Protein AF-A0A923ZH93-F1 (afdb_monomer_lite)

Foldseek 3Di:
DAEEEEEEEDDDPVCVVVVVVCVVVVYQYEYEYAPPPDPDPDDDDDDPSYHYDYNVVDDLVRLLVVLVVRLHPYYHHDDPPPPSRVVSVVSSVVD

pLDDT: mean 93.87, std 6.12, range [59.44, 98.31]

Radius of gyration: 12.73 Å; chains: 1; bounding box: 31×29×31 Å

Sequence (95 aa):
MKKILYLYREIMPYNIPVLQSLVSAGFEVVVVHDTIKRLTPYEPPEIPGIKYYPKEKFNQRQLNELAENLHPMVTFVTDRTNVKYNKTAILLRKK

Structure (mmCIF, N/CA/C/O backbone):
data_AF-A0A923ZH93-F1
#
_entry.id   AF-A0A923ZH93-F1
#
loop_
_atom_site.group_PDB
_atom_site.id
_atom_site.type_symbol
_atom_site.label_atom_id
_atom_site.label_alt_id
_atom_site.label_comp_id
_atom_site.label_asym_id
_atom_site.label_entity_id
_atom_site.label_seq_id
_atom_site.pdbx_PDB_ins_code
_atom_site.Cartn_x
_atom_site.Cartn_y
_atom_site.Cartn_z
_atom_site.occupancy
_atom_site.B_iso_or_equiv
_atom_site.auth_seq_id
_atom_site.auth_comp_id
_atom_site.auth_asym_id
_atom_site.auth_atom_id
_atom_site.pdbx_PDB_model_num
ATOM 1 N N . MET A 1 1 ? -15.824 5.296 6.065 1.00 71.31 1 MET A N 1
ATOM 2 C CA . MET A 1 1 ? -15.422 3.907 5.743 1.00 71.31 1 MET A CA 1
ATOM 3 C C . MET A 1 1 ? -14.033 3.670 6.328 1.00 71.31 1 MET A C 1
ATOM 5 O O . MET A 1 1 ? -13.234 4.602 6.291 1.00 71.31 1 MET A O 1
ATOM 9 N N . LYS A 1 2 ? -13.766 2.513 6.951 1.00 93.25 2 LYS A N 1
ATOM 10 C CA . LYS A 1 2 ? -12.476 2.246 7.618 1.00 93.25 2 LYS A CA 1
ATOM 11 C C . LYS A 1 2 ? -11.408 1.978 6.558 1.00 93.25 2 LYS A C 1
ATOM 13 O O . LYS A 1 2 ? -11.639 1.173 5.663 1.00 93.25 2 LYS A O 1
ATOM 18 N N . LYS A 1 3 ? -10.262 2.651 6.652 1.00 97.56 3 LYS A N 1
ATOM 19 C CA . LYS A 1 3 ? -9.188 2.572 5.654 1.00 97.56 3 LYS A CA 1
ATOM 20 C C . LYS A 1 3 ? -7.956 1.884 6.222 1.00 97.56 3 LYS A C 1
ATOM 22 O O . LYS A 1 3 ? -7.611 2.105 7.384 1.00 97.56 3 LYS A O 1
ATOM 27 N N . ILE A 1 4 ? -7.287 1.089 5.396 1.00 97.94 4 ILE A N 1
ATOM 28 C CA . ILE A 1 4 ? -5.992 0.479 5.704 1.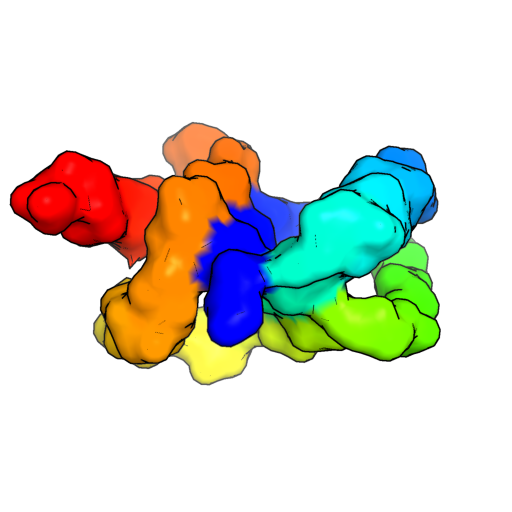00 97.94 4 ILE A CA 1
ATOM 29 C C . ILE A 1 4 ? -4.977 0.975 4.679 1.00 97.94 4 ILE A C 1
ATOM 31 O O . ILE A 1 4 ? -5.217 0.889 3.475 1.00 97.94 4 ILE A O 1
ATOM 35 N N . LEU A 1 5 ? -3.838 1.473 5.158 1.00 98.12 5 LEU A N 1
ATOM 36 C CA . LEU A 1 5 ? -2.698 1.811 4.310 1.00 98.12 5 LEU A CA 1
ATOM 37 C C . LEU A 1 5 ? -1.725 0.632 4.266 1.00 98.12 5 LEU A C 1
ATOM 39 O O . LEU A 1 5 ? -1.240 0.192 5.303 1.00 98.12 5 LEU A O 1
ATOM 43 N N . TYR A 1 6 ? -1.414 0.140 3.076 1.00 97.38 6 TYR A N 1
ATOM 44 C CA . TYR A 1 6 ? -0.469 -0.940 2.820 1.00 97.38 6 TYR A CA 1
ATOM 45 C C . TYR A 1 6 ? 0.772 -0.374 2.125 1.00 97.38 6 TYR A C 1
ATOM 47 O O . TYR A 1 6 ? 0.760 -0.106 0.927 1.00 97.38 6 TYR A O 1
ATOM 55 N N . LEU A 1 7 ? 1.859 -0.186 2.870 1.00 96.94 7 LEU A N 1
ATOM 56 C CA . LEU A 1 7 ? 3.169 0.195 2.342 1.00 96.94 7 LEU A CA 1
ATOM 57 C C . LEU A 1 7 ? 3.974 -1.083 2.068 1.00 96.94 7 LEU A C 1
ATOM 59 O O . LEU A 1 7 ? 4.726 -1.572 2.920 1.00 96.94 7 LEU A O 1
ATOM 63 N N . TYR A 1 8 ? 3.763 -1.662 0.885 1.00 94.88 8 TYR A N 1
ATOM 64 C CA . TYR A 1 8 ? 4.315 -2.962 0.500 1.00 94.88 8 TYR A CA 1
ATOM 65 C C . TYR A 1 8 ? 5.217 -2.824 -0.714 1.00 94.88 8 TYR A C 1
ATOM 67 O O . TYR A 1 8 ? 4.888 -2.089 -1.629 1.00 94.88 8 TYR A O 1
ATOM 75 N N . ARG A 1 9 ? 6.373 -3.488 -0.745 1.00 91.62 9 ARG A N 1
ATOM 76 C CA . ARG A 1 9 ? 7.313 -3.298 -1.856 1.00 91.62 9 ARG A CA 1
ATOM 77 C C . ARG A 1 9 ? 6.818 -3.902 -3.170 1.00 91.62 9 ARG A C 1
ATOM 79 O O . ARG A 1 9 ? 6.568 -3.155 -4.099 1.00 91.62 9 ARG A O 1
ATOM 86 N N . GLU A 1 10 ? 6.635 -5.214 -3.250 1.00 91.44 10 GLU A N 1
ATOM 87 C CA . GLU A 1 10 ? 6.184 -5.883 -4.478 1.00 91.44 10 GLU A CA 1
ATOM 88 C C . GLU A 1 10 ? 4.968 -6.756 -4.166 1.00 91.44 10 GLU A C 1
ATOM 90 O O . GLU A 1 10 ? 5.072 -7.687 -3.374 1.00 91.44 10 GLU A O 1
ATOM 95 N N . ILE A 1 11 ? 3.803 -6.442 -4.735 1.00 92.56 11 ILE A N 1
ATOM 96 C CA . ILE A 1 11 ? 2.600 -7.253 -4.518 1.00 92.56 11 ILE A CA 1
ATOM 97 C C . ILE A 1 11 ? 2.730 -8.554 -5.299 1.00 92.56 11 ILE A C 1
ATOM 99 O O . ILE A 1 11 ? 2.985 -8.521 -6.495 1.00 92.56 11 ILE A O 1
ATOM 103 N N . MET A 1 12 ? 2.519 -9.677 -4.621 1.00 92.94 12 MET A N 1
ATOM 104 C CA . MET A 1 12 ? 2.560 -11.028 -5.175 1.00 92.94 12 MET A CA 1
ATOM 105 C C . MET A 1 12 ? 1.173 -11.686 -5.159 1.00 92.94 12 MET A C 1
ATOM 107 O O . MET A 1 12 ? 0.297 -11.244 -4.405 1.00 92.94 12 MET A O 1
ATOM 111 N N . PRO A 1 13 ? 0.963 -12.790 -5.906 1.00 95.12 13 PRO A N 1
ATOM 112 C CA . PRO A 1 13 ? -0.306 -13.521 -5.902 1.00 95.12 13 PRO A CA 1
ATOM 113 C C . PRO A 1 13 ? -0.799 -13.895 -4.499 1.00 95.12 13 PRO A C 1
ATOM 115 O O . PRO A 1 13 ? -1.983 -13.76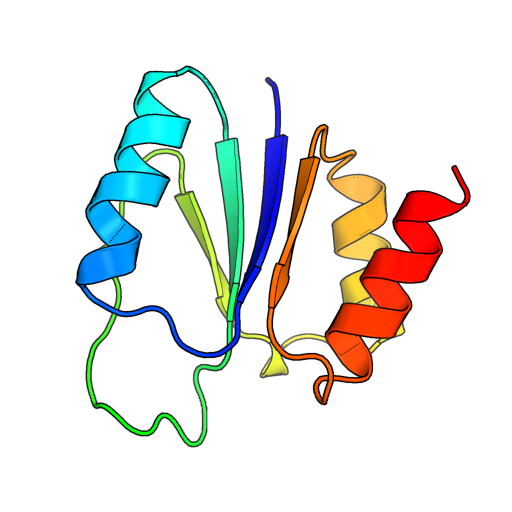8 -4.203 1.00 95.12 13 PRO A O 1
ATOM 118 N N . TYR A 1 14 ? 0.109 -14.274 -3.594 1.00 93.88 14 TYR A N 1
ATOM 119 C CA . TYR A 1 14 ? -0.244 -14.655 -2.222 1.00 93.88 14 TYR A CA 1
ATOM 120 C C . TYR A 1 14 ? -0.773 -13.489 -1.374 1.00 93.88 14 TYR A C 1
ATOM 122 O O . TYR A 1 14 ? -1.417 -13.717 -0.352 1.00 93.88 14 TYR A O 1
ATOM 130 N N . ASN A 1 15 ? -0.516 -12.234 -1.760 1.00 95.19 15 ASN A N 1
ATOM 131 C CA . ASN A 1 15 ? -1.083 -11.084 -1.062 1.00 95.19 15 ASN A CA 1
ATOM 132 C C . ASN A 1 15 ? -2.569 -10.906 -1.393 1.00 95.19 15 ASN A C 1
ATOM 134 O O . ASN A 1 15 ? -3.311 -10.398 -0.556 1.00 95.19 15 ASN A O 1
ATOM 138 N N . ILE A 1 16 ? -3.014 -11.318 -2.585 1.00 96.50 16 ILE A N 1
ATOM 139 C CA . ILE A 1 16 ? -4.363 -11.027 -3.083 1.00 96.50 16 ILE A CA 1
ATOM 140 C C . ILE A 1 16 ? -5.469 -11.573 -2.170 1.00 96.50 16 ILE A C 1
ATOM 142 O O . ILE A 1 16 ? -6.332 -10.777 -1.796 1.00 96.50 16 ILE A O 1
ATOM 146 N N . PRO A 1 17 ? -5.434 -12.842 -1.710 1.00 97.81 17 PRO A N 1
ATOM 147 C CA . PRO A 1 17 ? -6.462 -13.352 -0.802 1.00 97.81 17 PRO A CA 1
ATOM 148 C C . PRO A 1 17 ? -6.547 -12.567 0.514 1.00 97.81 17 PRO A C 1
ATOM 150 O O . PRO A 1 17 ? -7.634 -12.370 1.059 1.00 97.81 17 PRO A O 1
ATOM 153 N N . VAL A 1 18 ? -5.410 -12.069 1.017 1.00 97.00 18 VAL A N 1
ATOM 154 C CA . VAL A 1 18 ? -5.364 -11.251 2.239 1.00 97.00 18 VAL A CA 1
ATOM 155 C C . VAL A 1 18 ? -6.041 -9.906 2.001 1.00 97.00 18 VAL A C 1
ATOM 157 O O . VAL A 1 18 ? -6.897 -9.507 2.787 1.00 97.00 18 VAL A O 1
ATOM 160 N N . LEU A 1 19 ? -5.703 -9.216 0.908 1.00 97.56 19 LEU A N 1
ATOM 161 C CA . LEU A 1 19 ? -6.308 -7.921 0.598 1.00 97.56 19 LEU A CA 1
ATOM 162 C C . LEU A 1 19 ? -7.817 -8.056 0.327 1.00 97.56 19 LEU A C 1
ATOM 164 O O . LEU A 1 19 ? -8.594 -7.243 0.821 1.00 97.56 19 LEU A O 1
ATOM 168 N N . GLN A 1 20 ? -8.243 -9.111 -0.376 1.00 97.75 20 GLN A N 1
ATOM 169 C CA . GLN A 1 20 ? -9.662 -9.422 -0.590 1.00 97.75 20 GLN A CA 1
ATOM 170 C C . GLN A 1 20 ? -10.396 -9.675 0.728 1.00 97.75 20 GLN A C 1
ATOM 172 O O . GLN A 1 20 ? -11.494 -9.165 0.925 1.00 97.75 20 GLN A O 1
ATOM 177 N N . SER A 1 21 ? -9.777 -10.403 1.661 1.00 97.88 21 SER A N 1
ATOM 178 C CA . SER A 1 21 ? -10.366 -10.657 2.981 1.00 97.88 21 SER A CA 1
ATOM 179 C C . SER A 1 21 ? -10.573 -9.363 3.775 1.00 97.88 21 SER A C 1
ATOM 181 O O . SER A 1 21 ? -11.591 -9.210 4.448 1.00 97.88 21 SER A O 1
ATOM 183 N N . LEU A 1 22 ? -9.647 -8.402 3.665 1.00 97.19 22 LEU A N 1
ATOM 184 C CA . LEU A 1 22 ? -9.800 -7.078 4.278 1.00 97.19 22 LEU A CA 1
ATOM 185 C C . LEU A 1 22 ? -10.954 -6.290 3.646 1.00 97.19 22 LEU A C 1
ATOM 187 O O . LEU A 1 22 ? -11.750 -5.695 4.369 1.00 97.19 22 LEU A O 1
ATOM 191 N N . VAL A 1 23 ? -11.087 -6.323 2.319 1.00 97.44 23 VAL A N 1
ATOM 192 C CA . VAL A 1 23 ? -12.221 -5.689 1.631 1.00 97.44 23 VAL A CA 1
ATOM 193 C C . VAL A 1 23 ? -13.549 -6.308 2.069 1.00 97.44 23 VAL A C 1
ATOM 195 O O . VAL A 1 23 ? -14.466 -5.579 2.445 1.00 97.44 23 VAL A O 1
ATOM 198 N N . SER A 1 24 ? -13.638 -7.639 2.112 1.00 97.38 24 SER A N 1
ATOM 199 C CA . SER A 1 24 ? -14.829 -8.363 2.579 1.00 97.38 24 SER A CA 1
ATOM 200 C C . SER A 1 24 ? -15.191 -8.043 4.033 1.00 97.38 24 SER A C 1
ATOM 202 O O . SER A 1 24 ? -16.364 -8.053 4.393 1.00 97.38 24 SER A O 1
ATOM 204 N N . ALA A 1 25 ? -14.205 -7.702 4.867 1.00 96.62 25 ALA A N 1
ATOM 205 C CA . ALA A 1 25 ? -14.418 -7.238 6.238 1.00 96.62 25 ALA A CA 1
ATOM 206 C C . ALA A 1 25 ? -14.860 -5.758 6.339 1.00 96.62 25 ALA A C 1
ATOM 208 O O . ALA A 1 25 ? -14.997 -5.226 7.442 1.00 96.62 25 ALA A O 1
ATOM 209 N N . GLY A 1 26 ? -15.094 -5.081 5.209 1.00 96.44 26 GLY A N 1
ATOM 210 C CA . GLY A 1 26 ? -15.605 -3.710 5.148 1.00 96.44 26 GLY A CA 1
ATOM 211 C C . GLY A 1 26 ? -14.529 -2.622 5.177 1.00 96.44 26 GLY A C 1
ATOM 212 O O . GLY A 1 26 ? -14.835 -1.469 5.506 1.00 96.44 26 GLY A O 1
ATOM 213 N N . PHE A 1 27 ? -13.276 -2.966 4.863 1.00 97.56 27 PHE A N 1
ATOM 214 C CA . PHE A 1 27 ? -12.187 -1.998 4.752 1.00 97.56 27 PHE A CA 1
ATOM 215 C C . PHE A 1 27 ? -11.966 -1.543 3.307 1.00 97.56 27 PHE A C 1
ATOM 217 O O . PHE A 1 27 ? -12.012 -2.334 2.371 1.00 97.56 27 PHE A O 1
ATOM 224 N N . GLU A 1 28 ? -11.639 -0.266 3.134 1.00 97.75 28 GLU A N 1
ATOM 225 C CA . GLU A 1 28 ? -11.012 0.228 1.908 1.00 97.75 28 GLU A CA 1
ATOM 226 C C . GLU A 1 28 ? -9.492 0.091 2.060 1.00 97.75 28 GLU A C 1
ATOM 228 O O . GLU A 1 28 ? -8.908 0.573 3.037 1.00 97.75 28 GLU A O 1
ATOM 233 N N . VAL A 1 29 ? -8.842 -0.571 1.108 1.00 98.19 29 VAL A N 1
ATOM 234 C CA . VAL A 1 29 ? -7.404 -0.840 1.167 1.00 98.19 29 VAL A CA 1
ATOM 235 C C . VAL A 1 29 ? -6.678 0.048 0.167 1.00 98.19 29 VAL A C 1
ATOM 237 O O . VAL A 1 29 ? -6.951 0.017 -1.030 1.00 98.19 29 VAL A O 1
ATOM 240 N N . VAL A 1 30 ? -5.718 0.833 0.647 1.00 98.25 30 VAL A N 1
ATOM 241 C CA . VAL A 1 30 ? -4.842 1.646 -0.199 1.00 98.25 30 VAL A CA 1
ATOM 242 C C . VAL A 1 30 ? -3.446 1.058 -0.158 1.00 98.25 30 VAL A C 1
ATOM 244 O O . VAL A 1 30 ? -2.805 1.056 0.886 1.00 98.25 30 VAL A O 1
ATOM 247 N N . VAL A 1 31 ? -2.972 0.565 -1.293 1.00 97.81 31 VAL A N 1
ATOM 248 C CA . VAL A 1 31 ? -1.670 -0.074 -1.448 1.00 97.81 31 VAL A CA 1
ATOM 249 C C . VAL A 1 31 ? -0.730 0.880 -2.167 1.00 97.81 31 VAL A C 1
ATOM 251 O O . VAL A 1 31 ? -1.014 1.313 -3.279 1.00 97.81 31 VAL A O 1
ATOM 254 N N . VAL A 1 32 ? 0.414 1.173 -1.562 1.00 97.25 32 VAL A N 1
ATOM 255 C CA . VAL A 1 32 ? 1.529 1.857 -2.220 1.00 97.25 32 VAL A CA 1
ATOM 256 C C . VAL A 1 32 ? 2.622 0.826 -2.447 1.00 97.25 32 VAL A C 1
ATOM 258 O O . VAL A 1 32 ? 3.091 0.224 -1.478 1.00 97.25 32 VAL A O 1
ATOM 261 N N . HIS A 1 33 ? 2.998 0.607 -3.709 1.00 94.88 33 HIS A N 1
ATOM 262 C CA . HIS A 1 33 ? 3.953 -0.433 -4.091 1.00 94.88 33 HIS A CA 1
ATOM 263 C C . HIS A 1 33 ? 4.901 -0.031 -5.213 1.00 94.88 33 HIS A C 1
ATOM 265 O O . HIS A 1 33 ? 4.637 0.903 -5.964 1.00 94.88 33 HIS A O 1
ATOM 271 N N . ASP A 1 34 ? 6.020 -0.740 -5.311 1.00 91.75 34 ASP A N 1
ATOM 272 C CA . ASP A 1 34 ? 6.990 -0.576 -6.385 1.00 91.75 34 ASP A CA 1
ATOM 273 C C . ASP A 1 34 ? 6.388 -1.120 -7.681 1.00 91.75 34 ASP A C 1
ATOM 275 O O . ASP A 1 34 ? 5.813 -2.213 -7.732 1.00 91.75 34 ASP A O 1
ATOM 279 N N . THR A 1 35 ? 6.524 -0.327 -8.735 1.00 87.88 35 THR A N 1
ATOM 280 C CA . THR A 1 35 ? 6.167 -0.713 -10.106 1.00 87.88 35 THR A CA 1
ATOM 281 C C . THR A 1 35 ? 7.402 -0.821 -10.994 1.00 87.88 35 THR A C 1
ATOM 283 O O . THR A 1 35 ? 7.373 -1.493 -12.024 1.00 87.88 35 THR A O 1
ATOM 286 N N . ILE A 1 36 ? 8.518 -0.223 -10.564 1.00 84.69 36 ILE A N 1
ATOM 287 C CA . ILE A 1 36 ? 9.803 -0.218 -11.258 1.00 84.69 36 ILE A CA 1
ATOM 288 C C . ILE A 1 36 ? 10.766 -1.206 -10.580 1.00 84.69 36 ILE A C 1
ATOM 290 O O . ILE A 1 36 ? 10.771 -1.337 -9.359 1.00 84.69 36 ILE A O 1
ATOM 294 N N . LYS A 1 37 ? 11.626 -1.877 -11.368 1.00 79.75 37 LYS A N 1
ATOM 295 C CA . LYS A 1 37 ? 12.630 -2.855 -10.880 1.00 79.75 37 LYS A CA 1
ATOM 296 C C . LYS A 1 37 ? 12.020 -3.988 -10.033 1.00 79.75 37 LYS A C 1
ATOM 298 O O . LYS A 1 37 ? 12.643 -4.454 -9.080 1.00 79.75 37 LYS A O 1
ATOM 303 N N . ARG A 1 38 ? 10.805 -4.414 -10.390 1.00 82.81 38 ARG A N 1
ATOM 304 C CA . ARG A 1 38 ? 10.160 -5.611 -9.837 1.00 82.81 38 ARG A CA 1
ATOM 305 C C . ARG A 1 38 ? 11.002 -6.846 -10.164 1.00 82.81 38 ARG A C 1
ATOM 307 O O . ARG A 1 38 ? 11.572 -6.924 -11.253 1.00 82.81 38 ARG A O 1
ATOM 314 N N . LEU A 1 39 ? 11.089 -7.785 -9.224 1.00 85.50 39 LEU A N 1
ATOM 315 C CA . LEU A 1 39 ? 11.756 -9.071 -9.447 1.00 85.50 39 LEU A CA 1
ATOM 316 C C . LEU A 1 39 ? 10.897 -10.007 -10.302 1.00 85.50 39 LEU A C 1
ATOM 318 O O . LEU A 1 39 ? 11.415 -10.956 -10.887 1.00 85.50 39 LEU A O 1
ATOM 322 N N . THR A 1 40 ? 9.595 -9.735 -10.380 1.00 86.56 40 THR A N 1
ATOM 323 C CA . THR A 1 40 ? 8.630 -10.537 -11.125 1.00 86.56 40 THR A CA 1
ATOM 324 C C . THR A 1 40 ? 7.810 -9.676 -12.096 1.00 86.56 40 THR A C 1
ATOM 326 O O . THR A 1 40 ? 7.632 -8.476 -11.873 1.00 86.56 40 THR A O 1
ATOM 329 N N . PRO A 1 41 ? 7.266 -10.271 -13.175 1.00 88.06 41 PRO A N 1
ATOM 330 C CA . PRO A 1 41 ? 6.368 -9.573 -14.094 1.00 88.06 41 PRO A CA 1
ATOM 331 C C . PRO A 1 41 ? 4.921 -9.496 -13.579 1.00 88.06 41 PRO A C 1
ATOM 333 O O . PRO A 1 41 ? 4.046 -9.031 -14.302 1.00 88.06 41 PRO A O 1
ATOM 336 N N . TYR A 1 42 ? 4.638 -9.996 -12.374 1.00 91.06 42 TYR A N 1
ATOM 337 C CA . TYR A 1 42 ? 3.274 -10.105 -11.873 1.00 91.06 42 TYR A CA 1
ATOM 338 C C . TYR A 1 42 ? 2.638 -8.727 -11.655 1.00 91.06 42 TYR A C 1
ATOM 340 O O . TYR A 1 42 ? 3.239 -7.824 -11.062 1.00 91.06 42 TYR A O 1
ATOM 348 N N . GLU A 1 43 ? 1.390 -8.586 -12.102 1.00 90.44 43 GLU A N 1
ATOM 349 C CA . GLU A 1 43 ? 0.578 -7.391 -11.902 1.00 90.44 43 GLU A CA 1
ATOM 350 C C . GLU A 1 43 ? -0.654 -7.757 -11.072 1.00 90.44 43 GLU A C 1
ATOM 352 O O . GLU A 1 43 ? -1.361 -8.709 -11.418 1.00 90.44 43 GLU A O 1
ATOM 357 N N . PRO A 1 44 ? -0.916 -7.054 -9.955 1.00 92.31 44 PRO A N 1
ATOM 358 C CA . PRO A 1 44 ? -2.113 -7.314 -9.179 1.00 92.31 44 PRO A CA 1
ATOM 359 C C . PRO A 1 44 ? -3.357 -6.975 -10.013 1.00 92.31 44 PRO A C 1
ATOM 361 O O . PRO A 1 44 ? -3.376 -5.933 -10.670 1.00 92.31 44 PRO A O 1
ATOM 364 N N . PRO A 1 45 ? -4.403 -7.816 -9.982 1.00 94.44 45 PRO A N 1
ATOM 365 C CA . PRO A 1 45 ? -5.646 -7.514 -10.675 1.00 94.44 45 PRO A CA 1
ATOM 366 C C . PRO A 1 45 ? -6.344 -6.307 -10.040 1.00 94.44 45 PRO A C 1
ATOM 368 O O . PRO A 1 45 ? -6.200 -6.037 -8.843 1.00 94.44 45 PRO A O 1
ATOM 371 N N . GLU A 1 46 ? -7.160 -5.610 -10.828 1.00 95.69 46 GLU A N 1
ATOM 372 C CA . GLU A 1 46 ? -8.059 -4.589 -10.297 1.00 95.69 46 GLU A CA 1
ATOM 373 C C . GLU A 1 46 ? -9.157 -5.252 -9.458 1.00 95.69 46 GLU A C 1
ATOM 375 O O . GLU A 1 46 ? -9.896 -6.116 -9.930 1.00 95.69 46 GLU A O 1
ATOM 380 N N . ILE A 1 47 ? -9.254 -4.858 -8.189 1.00 95.88 47 ILE A N 1
ATOM 381 C CA . ILE A 1 47 ? -10.212 -5.416 -7.232 1.00 95.88 47 ILE A CA 1
ATOM 382 C C . ILE A 1 47 ? -10.997 -4.254 -6.614 1.00 95.88 47 ILE A C 1
ATOM 384 O O . ILE A 1 47 ? -10.382 -3.359 -6.024 1.00 95.88 47 ILE A O 1
ATOM 388 N N . PRO A 1 48 ? -12.342 -4.253 -6.695 1.00 96.94 48 PRO A N 1
ATOM 389 C CA . PRO A 1 48 ? -13.163 -3.249 -6.030 1.00 96.94 48 PRO A CA 1
ATOM 390 C C . PRO A 1 48 ? -12.832 -3.152 -4.537 1.00 96.94 48 PRO A C 1
ATOM 392 O O . PRO A 1 48 ? -12.731 -4.164 -3.852 1.00 96.94 48 PRO A O 1
ATOM 395 N N . GLY A 1 49 ? -12.651 -1.932 -4.031 1.00 96.75 49 GLY A N 1
ATOM 396 C CA . GLY A 1 49 ? -12.255 -1.692 -2.637 1.00 96.75 49 GLY A CA 1
ATOM 397 C C . GLY A 1 49 ? -10.742 -1.673 -2.389 1.00 96.75 49 GLY A C 1
ATOM 398 O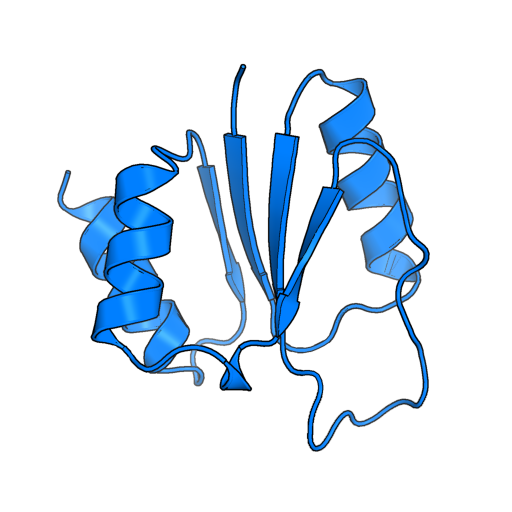 O . GLY A 1 49 ? -10.330 -1.333 -1.279 1.00 96.75 49 GLY A O 1
ATOM 399 N N . ILE A 1 50 ? -9.917 -1.956 -3.407 1.00 97.94 50 ILE A N 1
ATOM 400 C CA . ILE A 1 50 ? -8.458 -1.803 -3.351 1.00 97.94 50 ILE A CA 1
ATOM 401 C C . ILE A 1 50 ? -8.003 -0.721 -4.333 1.00 97.94 50 ILE A C 1
ATOM 403 O O . ILE A 1 50 ? -8.372 -0.728 -5.504 1.00 97.94 50 ILE A O 1
ATOM 407 N N . LYS A 1 51 ? -7.168 0.210 -3.865 1.00 97.62 51 LYS A N 1
ATOM 408 C CA . LYS A 1 51 ? -6.508 1.222 -4.699 1.00 97.62 51 LYS A CA 1
ATOM 409 C C . LYS A 1 51 ? -5.006 1.002 -4.688 1.00 97.62 51 LYS A C 1
ATOM 411 O O . LYS A 1 51 ? -4.391 1.065 -3.627 1.00 97.62 51 LYS A O 1
ATOM 416 N N . TYR A 1 52 ? -4.424 0.795 -5.862 1.00 97.06 52 TYR A N 1
ATOM 417 C CA . TYR A 1 52 ? -2.984 0.632 -6.035 1.00 97.06 52 TYR A CA 1
ATOM 418 C C . TYR A 1 52 ? -2.352 1.941 -6.506 1.00 97.06 52 TYR A C 1
ATOM 420 O O . TYR A 1 52 ? -2.797 2.549 -7.480 1.00 97.06 52 TYR A O 1
ATOM 428 N N . TYR A 1 53 ? -1.293 2.368 -5.826 1.00 96.81 53 TYR A N 1
ATOM 429 C CA . TYR A 1 53 ? -0.494 3.518 -6.211 1.00 96.81 53 TYR A CA 1
ATOM 430 C C . TYR A 1 53 ? 0.983 3.135 -6.380 1.00 96.81 53 TYR A C 1
ATOM 432 O O . TYR A 1 53 ? 1.580 2.564 -5.464 1.00 96.81 53 TYR A O 1
ATOM 440 N N . PRO A 1 54 ? 1.615 3.523 -7.501 1.00 95.19 54 PRO A N 1
ATOM 441 C CA . PRO A 1 54 ? 3.056 3.388 -7.673 1.00 95.19 54 PRO A CA 1
ATOM 442 C C . PRO A 1 54 ? 3.824 4.248 -6.663 1.00 95.19 54 PRO A C 1
ATOM 444 O O . PRO A 1 54 ? 3.620 5.464 -6.602 1.00 95.19 54 PRO A O 1
ATOM 447 N N . LYS A 1 55 ? 4.757 3.659 -5.909 1.00 95.00 55 LYS A N 1
ATOM 448 C CA . LYS A 1 55 ? 5.638 4.364 -4.958 1.00 95.00 55 LYS A CA 1
ATOM 449 C C . LYS A 1 55 ? 6.431 5.476 -5.641 1.00 95.00 55 LYS A C 1
ATOM 451 O O . LYS A 1 55 ? 6.783 6.480 -5.016 1.00 95.00 55 LYS A O 1
ATOM 456 N N . GLU A 1 56 ? 6.756 5.281 -6.910 1.00 94.31 56 GLU A N 1
ATOM 457 C CA . GLU A 1 56 ? 7.577 6.175 -7.719 1.00 94.31 56 GLU A CA 1
ATOM 458 C C . GLU A 1 56 ? 6.864 7.487 -8.052 1.00 94.31 56 GLU A C 1
ATOM 460 O O . GLU A 1 56 ? 7.531 8.495 -8.265 1.00 94.31 56 GLU A O 1
ATOM 465 N N . LYS A 1 57 ? 5.524 7.516 -7.996 1.00 96.06 57 LYS A N 1
ATOM 466 C CA . LYS A 1 57 ? 4.736 8.747 -8.163 1.00 96.06 57 LYS A CA 1
ATOM 467 C C . LYS A 1 57 ? 4.799 9.6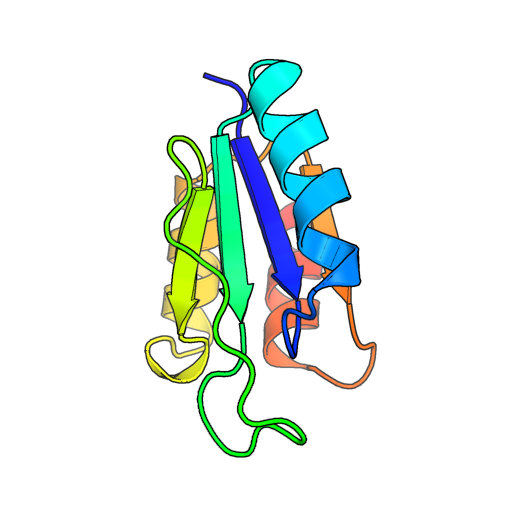86 -6.956 1.00 96.06 57 LYS A C 1
ATOM 469 O O . LYS A 1 57 ? 4.307 10.806 -7.045 1.00 96.06 57 LYS A O 1
ATOM 474 N N . PHE A 1 58 ? 5.399 9.257 -5.845 1.00 96.81 58 PHE A N 1
ATOM 475 C CA . PHE A 1 58 ? 5.487 10.055 -4.626 1.00 96.81 58 PHE A CA 1
ATOM 476 C C . PHE A 1 58 ? 6.931 10.393 -4.281 1.00 96.81 58 PHE A C 1
ATOM 478 O O . PHE A 1 58 ? 7.790 9.515 -4.181 1.00 96.81 58 PHE A O 1
ATOM 485 N N . ASN A 1 59 ? 7.195 11.650 -3.949 1.00 97.44 59 ASN A N 1
ATOM 486 C CA . ASN A 1 59 ? 8.298 11.990 -3.055 1.00 97.44 59 ASN A CA 1
ATOM 487 C C . ASN A 1 59 ? 7.899 11.733 -1.580 1.00 97.44 59 ASN A C 1
ATOM 489 O O . ASN A 1 59 ? 6.780 11.309 -1.287 1.00 97.44 59 ASN A O 1
ATOM 493 N N . GLN A 1 60 ? 8.817 11.952 -0.630 1.00 97.81 60 GLN A N 1
ATOM 494 C CA . GLN A 1 60 ? 8.538 11.703 0.794 1.00 97.81 60 GLN A CA 1
ATOM 495 C C . GLN A 1 60 ? 7.361 12.534 1.322 1.00 97.81 60 GLN A C 1
ATOM 497 O O . GLN A 1 60 ? 6.538 12.014 2.072 1.00 97.81 60 GLN A O 1
ATOM 502 N N . ARG A 1 61 ? 7.297 13.817 0.951 1.00 98.06 61 ARG A N 1
ATOM 503 C CA . ARG A 1 61 ? 6.255 14.739 1.408 1.00 98.06 61 ARG A CA 1
ATOM 504 C C . ARG A 1 61 ? 4.886 14.297 0.896 1.00 98.06 61 ARG A C 1
ATOM 506 O O . ARG A 1 61 ? 3.971 14.168 1.692 1.00 98.06 61 ARG A O 1
ATOM 513 N N . GLN A 1 62 ? 4.780 13.978 -0.390 1.00 98.31 62 GLN A N 1
ATOM 514 C CA . GLN A 1 62 ? 3.524 13.535 -1.001 1.00 98.31 62 GLN A CA 1
ATOM 515 C C . GLN A 1 62 ? 3.024 12.211 -0.410 1.00 98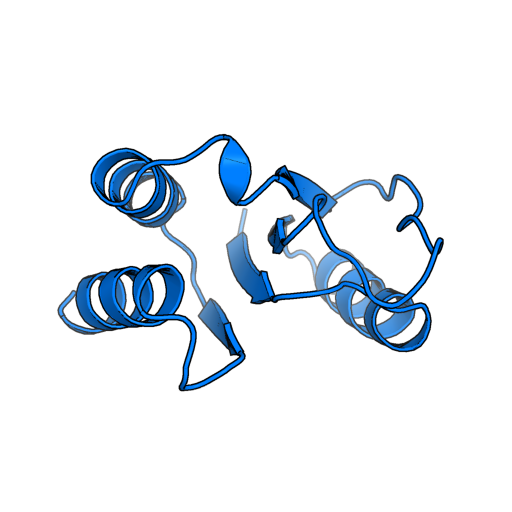.31 62 GLN A C 1
ATOM 517 O O . GLN A 1 62 ? 1.825 12.044 -0.211 1.00 98.31 62 GLN A O 1
ATOM 522 N N . LEU A 1 63 ? 3.927 11.270 -0.099 1.00 98.12 63 LEU A N 1
ATOM 523 C CA . LEU A 1 63 ? 3.530 10.023 0.561 1.00 98.12 63 LEU A CA 1
ATOM 524 C C . LEU A 1 63 ? 3.022 10.275 1.987 1.00 98.12 63 LEU A C 1
ATOM 526 O O . LEU A 1 63 ? 2.053 9.654 2.412 1.00 98.12 63 LEU A O 1
ATOM 530 N N . ASN A 1 64 ? 3.660 11.194 2.713 1.00 97.75 64 ASN A N 1
ATOM 531 C CA . ASN A 1 64 ? 3.202 11.604 4.036 1.00 97.75 64 ASN A CA 1
ATOM 532 C C . ASN A 1 64 ? 1.824 12.279 3.966 1.00 97.75 64 ASN A C 1
ATOM 534 O O . ASN A 1 64 ? 0.934 11.886 4.708 1.00 97.75 64 ASN A O 1
ATOM 538 N N . GLU A 1 65 ? 1.626 13.215 3.034 1.00 98.00 65 GLU A N 1
ATOM 539 C CA . GLU A 1 65 ? 0.340 13.891 2.816 1.00 98.00 65 GLU A CA 1
ATOM 540 C C . GLU A 1 65 ? -0.767 12.888 2.455 1.00 98.00 65 GLU A C 1
ATOM 542 O O . GLU A 1 65 ? -1.849 12.930 3.037 1.00 98.00 65 GLU A O 1
ATOM 547 N N . LEU A 1 66 ? -0.496 11.932 1.553 1.00 97.81 66 LEU A N 1
ATOM 548 C CA . LEU A 1 66 ? -1.426 10.840 1.244 1.00 97.81 66 LEU A CA 1
ATOM 549 C C . LEU A 1 66 ? -1.802 10.064 2.510 1.00 97.81 66 LEU A C 1
ATOM 551 O O . LEU A 1 66 ? -2.981 9.833 2.769 1.00 97.81 66 LEU A O 1
ATOM 555 N N . ALA A 1 67 ? -0.798 9.649 3.278 1.00 97.25 67 ALA A N 1
ATOM 556 C CA . ALA A 1 67 ? -0.977 8.829 4.462 1.00 97.25 67 ALA A CA 1
ATOM 557 C C . ALA A 1 67 ? -1.775 9.550 5.558 1.00 97.25 67 ALA A C 1
ATOM 559 O O . ALA A 1 67 ? -2.648 8.947 6.177 1.00 97.25 67 ALA A O 1
ATOM 560 N N . GLU A 1 68 ? -1.514 10.837 5.777 1.00 96.50 68 GLU A N 1
ATOM 561 C CA . GLU A 1 68 ? -2.246 11.645 6.750 1.00 96.50 68 GLU A CA 1
ATOM 562 C C . GLU A 1 68 ? -3.692 11.886 6.317 1.00 96.50 68 GLU A C 1
ATOM 564 O O . GLU A 1 68 ? -4.598 11.647 7.112 1.00 96.50 68 GLU A O 1
ATOM 569 N N . ASN A 1 69 ? -3.917 12.269 5.056 1.00 96.38 69 ASN A N 1
ATOM 570 C CA . ASN A 1 69 ? -5.257 12.514 4.508 1.00 96.38 69 ASN A CA 1
ATOM 571 C C . ASN A 1 69 ? -6.113 11.244 4.451 1.00 96.38 69 ASN A C 1
ATOM 573 O O . ASN A 1 69 ? -7.344 11.300 4.485 1.00 96.38 69 ASN A O 1
ATOM 577 N N . LEU A 1 70 ? -5.474 10.078 4.339 1.00 96.38 70 LEU A N 1
ATOM 578 C CA . LEU A 1 70 ? -6.176 8.805 4.339 1.00 96.38 70 LEU A CA 1
ATOM 579 C C . LEU A 1 70 ? -6.805 8.501 5.708 1.00 96.38 70 LEU A C 1
ATOM 581 O O . LEU A 1 70 ? -7.802 7.779 5.744 1.00 96.38 70 LEU A O 1
ATOM 585 N N . HIS A 1 71 ? -6.247 9.044 6.799 1.00 94.88 71 HIS A N 1
ATOM 586 C CA . HIS A 1 71 ? -6.596 8.701 8.181 1.00 94.88 71 HIS A CA 1
ATOM 587 C C . HIS A 1 71 ? -6.750 7.178 8.379 1.00 94.88 71 HIS A C 1
ATOM 589 O O . HIS A 1 71 ? -7.828 6.702 8.753 1.00 94.88 71 HIS A O 1
ATOM 595 N N . PRO A 1 72 ? -5.711 6.381 8.058 1.00 96.62 72 PRO A N 1
ATOM 596 C CA . PRO A 1 72 ? -5.814 4.933 8.101 1.00 96.62 72 PRO A CA 1
ATOM 597 C C . PRO A 1 72 ? -5.981 4.453 9.543 1.00 96.62 72 PRO A C 1
ATOM 599 O O . PRO A 1 72 ? -5.261 4.883 10.439 1.00 96.62 72 PRO A O 1
ATOM 602 N N . MET A 1 73 ? -6.894 3.504 9.755 1.00 95.88 73 MET A N 1
ATOM 603 C CA . MET A 1 73 ? -7.071 2.846 11.053 1.00 95.88 73 MET A CA 1
ATOM 604 C C . MET A 1 73 ? -5.870 1.952 11.380 1.00 95.88 73 MET A C 1
ATOM 606 O O . MET A 1 73 ? -5.487 1.801 12.535 1.00 95.88 73 MET A O 1
ATOM 610 N N . VAL A 1 74 ? -5.285 1.348 10.343 1.00 95.00 74 VAL A N 1
ATOM 611 C CA . VAL A 1 74 ? -4.089 0.512 10.427 1.00 95.00 74 VAL A CA 1
ATOM 612 C C . VAL A 1 74 ? -3.185 0.848 9.252 1.00 95.00 74 VAL A C 1
ATOM 614 O O . VAL A 1 74 ? -3.646 0.972 8.116 1.00 95.00 74 VAL A O 1
ATOM 617 N N . THR A 1 75 ? -1.888 0.962 9.526 1.00 96.44 75 THR A N 1
ATOM 618 C CA . THR A 1 75 ? -0.861 1.029 8.486 1.00 96.44 75 THR A CA 1
ATOM 619 C C . THR A 1 75 ? 0.001 -0.217 8.557 1.00 96.44 75 THR A C 1
ATOM 621 O O . THR A 1 75 ? 0.689 -0.450 9.548 1.00 96.44 75 THR A O 1
ATOM 624 N N . PHE A 1 76 ? -0.039 -1.018 7.499 1.00 95.75 76 PHE A N 1
ATOM 625 C CA . PHE A 1 76 ? 0.840 -2.157 7.311 1.00 95.75 76 PHE A CA 1
ATOM 626 C C . PHE A 1 76 ? 2.091 -1.707 6.565 1.00 95.75 76 PHE A C 1
ATOM 628 O O . PHE A 1 76 ? 1.997 -1.077 5.513 1.00 95.75 76 PHE A O 1
ATOM 635 N N . VAL A 1 77 ? 3.266 -2.022 7.103 1.00 94.56 77 VAL A N 1
ATOM 636 C CA . VAL A 1 77 ? 4.545 -1.576 6.545 1.00 94.56 77 VAL A CA 1
ATOM 637 C C . VAL A 1 77 ? 5.466 -2.764 6.412 1.00 94.56 77 VAL A C 1
ATOM 639 O O . VAL A 1 77 ? 5.671 -3.514 7.365 1.00 94.56 77 VAL A O 1
ATOM 642 N N . THR A 1 78 ? 6.041 -2.914 5.227 1.00 87.50 78 THR A N 1
ATOM 643 C CA . THR A 1 78 ? 7.063 -3.926 4.964 1.00 87.50 78 THR A CA 1
ATOM 644 C C . THR A 1 78 ? 8.395 -3.290 4.653 1.00 87.50 78 THR A C 1
ATOM 646 O O . THR A 1 78 ? 8.462 -2.128 4.258 1.00 87.50 78 THR A O 1
ATOM 649 N N . ASP A 1 79 ? 9.433 -4.112 4.777 1.00 80.94 79 ASP A N 1
ATOM 650 C CA . ASP A 1 79 ? 10.798 -3.778 4.400 1.00 80.94 79 ASP A CA 1
ATOM 651 C C . ASP A 1 79 ? 11.425 -2.680 5.279 1.00 80.94 79 ASP A C 1
ATOM 653 O O . ASP A 1 79 ? 11.320 -1.477 5.032 1.00 80.94 79 ASP A O 1
ATOM 657 N N . ARG A 1 80 ? 12.191 -3.121 6.289 1.00 84.75 80 ARG A N 1
ATOM 658 C CA . ARG A 1 80 ? 12.974 -2.240 7.175 1.00 84.75 80 ARG A CA 1
ATOM 659 C C . ARG A 1 80 ? 14.009 -1.398 6.420 1.00 84.75 80 ARG A C 1
ATOM 661 O O . ARG A 1 80 ? 14.496 -0.419 6.976 1.00 84.75 80 ARG A O 1
ATOM 668 N N . THR A 1 81 ? 14.334 -1.737 5.175 1.00 90.56 81 THR A N 1
ATOM 669 C CA . THR A 1 81 ? 15.283 -0.982 4.350 1.00 90.56 81 THR A CA 1
ATOM 670 C C . THR A 1 81 ? 14.611 0.129 3.539 1.00 90.56 81 THR A C 1
ATOM 672 O O . THR A 1 81 ? 15.288 1.046 3.071 1.00 90.56 81 THR A O 1
ATOM 675 N N . ASN A 1 82 ? 13.277 0.133 3.416 1.00 93.25 82 ASN A N 1
ATOM 676 C CA . ASN A 1 82 ? 12.567 1.170 2.674 1.00 93.25 82 ASN A CA 1
ATOM 677 C C . ASN A 1 82 ? 12.370 2.430 3.532 1.00 93.25 82 ASN A C 1
ATOM 679 O O . ASN A 1 82 ? 11.344 2.638 4.182 1.00 93.25 82 ASN A O 1
ATOM 683 N N . VAL A 1 83 ? 13.371 3.313 3.500 1.00 94.44 83 VAL A N 1
ATOM 684 C CA . VAL A 1 83 ? 13.392 4.572 4.264 1.00 94.44 83 VAL A CA 1
ATOM 685 C C . VAL A 1 83 ? 12.140 5.422 4.024 1.00 94.44 83 VAL A C 1
ATOM 687 O O . VAL A 1 83 ? 11.649 6.042 4.968 1.00 94.44 83 VAL A O 1
ATOM 690 N N . LYS A 1 84 ? 11.603 5.439 2.793 1.00 95.25 84 LYS A N 1
ATOM 691 C CA . LYS A 1 84 ? 10.424 6.251 2.460 1.00 95.25 84 LYS A CA 1
ATOM 692 C C . LYS A 1 84 ? 9.198 5.781 3.241 1.00 95.25 84 LYS A C 1
ATOM 694 O O . LYS A 1 84 ? 8.530 6.594 3.879 1.00 95.25 84 LYS A O 1
ATOM 699 N N . TYR A 1 85 ? 8.964 4.470 3.244 1.00 96.56 85 TYR A N 1
ATOM 700 C CA . TYR A 1 85 ? 7.877 3.842 3.992 1.00 96.56 85 TYR A CA 1
ATOM 701 C C . TYR A 1 85 ? 8.064 3.984 5.499 1.00 96.56 85 TYR A C 1
ATOM 703 O O . TYR A 1 85 ? 7.133 4.379 6.196 1.00 96.56 85 TYR A O 1
ATOM 711 N N . ASN A 1 86 ? 9.278 3.756 6.001 1.00 95.88 86 ASN A N 1
ATOM 712 C CA . ASN A 1 86 ? 9.565 3.842 7.432 1.00 95.88 86 ASN A CA 1
ATOM 713 C C . ASN A 1 86 ? 9.357 5.255 7.987 1.00 95.88 86 ASN A C 1
ATOM 715 O O . ASN A 1 86 ? 8.799 5.414 9.071 1.00 95.88 86 ASN A O 1
ATOM 719 N N . LYS A 1 87 ? 9.748 6.298 7.243 1.00 96.00 87 LYS A N 1
ATOM 720 C CA . LYS A 1 87 ? 9.490 7.690 7.639 1.00 96.00 87 LYS A CA 1
ATOM 721 C C . LYS A 1 87 ? 7.992 7.992 7.719 1.00 96.00 87 LYS A C 1
ATOM 723 O O . LYS A 1 87 ? 7.558 8.597 8.697 1.00 96.00 87 LYS A O 1
ATOM 728 N N . THR A 1 88 ? 7.208 7.536 6.742 1.00 96.88 88 THR A N 1
ATOM 729 C CA . THR A 1 88 ? 5.744 7.683 6.753 1.00 96.88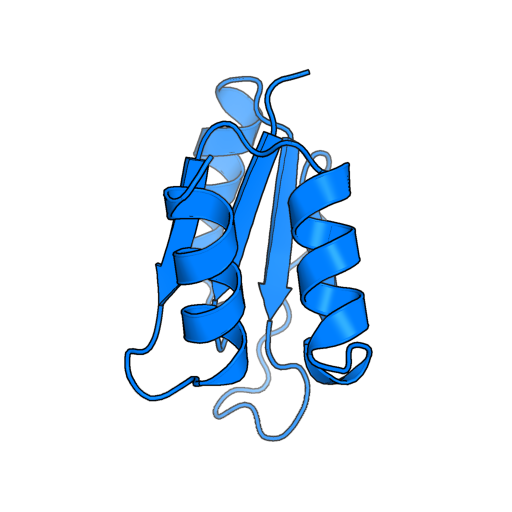 88 THR A CA 1
ATOM 730 C C . THR A 1 88 ? 5.108 6.909 7.910 1.00 96.88 88 THR A C 1
ATOM 732 O O . THR A 1 88 ? 4.245 7.433 8.604 1.00 96.88 88 THR A O 1
ATOM 735 N N . ALA A 1 89 ? 5.582 5.698 8.196 1.00 95.38 89 ALA A N 1
ATOM 736 C CA . ALA A 1 89 ? 5.115 4.899 9.326 1.00 95.38 89 ALA A CA 1
ATOM 737 C C . ALA A 1 89 ? 5.363 5.591 10.676 1.00 95.38 89 ALA A C 1
ATOM 739 O O . ALA A 1 89 ? 4.478 5.656 11.528 1.00 95.38 89 ALA A O 1
ATOM 740 N N . ILE A 1 90 ? 6.568 6.140 10.864 1.00 94.94 90 ILE A N 1
ATOM 741 C CA . ILE A 1 90 ? 6.944 6.877 12.078 1.00 94.94 90 ILE A CA 1
ATOM 742 C C . ILE A 1 90 ? 6.082 8.129 12.244 1.00 94.94 90 ILE A C 1
ATOM 744 O O . ILE A 1 90 ? 5.697 8.441 13.370 1.00 94.94 90 ILE A O 1
ATOM 748 N N . LEU A 1 91 ? 5.782 8.835 11.148 1.00 95.38 91 LEU A N 1
ATOM 749 C CA . LEU A 1 91 ? 4.879 9.985 11.159 1.00 95.38 91 LEU A CA 1
ATOM 750 C C . LEU A 1 91 ? 3.496 9.592 11.693 1.00 95.38 91 LEU A C 1
ATOM 752 O O . LEU A 1 91 ? 3.004 10.234 12.616 1.00 95.38 91 LEU A O 1
ATOM 756 N N . LEU A 1 92 ? 2.905 8.520 11.158 1.00 95.31 92 LEU A N 1
ATOM 757 C CA . LEU A 1 92 ? 1.572 8.066 11.562 1.00 95.31 92 LEU A CA 1
ATOM 758 C C . LEU A 1 92 ? 1.518 7.542 13.001 1.00 95.31 92 LEU A C 1
ATOM 760 O O . LEU A 1 92 ? 0.494 7.692 13.651 1.00 95.31 92 LEU A O 1
ATOM 764 N N . ARG A 1 93 ? 2.609 6.962 13.520 1.00 91.06 93 ARG A N 1
ATOM 765 C CA . ARG A 1 93 ? 2.677 6.455 14.905 1.00 91.06 93 ARG A CA 1
ATOM 766 C C . ARG A 1 93 ? 2.657 7.562 15.965 1.00 91.06 93 ARG A C 1
ATOM 768 O O . ARG A 1 93 ? 2.362 7.291 17.120 1.00 91.06 93 ARG A O 1
ATOM 775 N N . LYS A 1 94 ? 3.092 8.776 15.619 1.00 76.38 94 LYS A N 1
ATOM 776 C CA . LYS A 1 94 ? 3.208 9.896 16.570 1.00 76.38 94 LYS A CA 1
ATOM 777 C C . LYS A 1 94 ? 1.887 10.644 16.798 1.00 76.38 94 LYS A C 1
ATOM 779 O O . LYS A 1 94 ? 1.890 11.594 17.576 1.00 76.38 94 LYS A O 1
ATOM 784 N N . LYS A 1 95 ? 0.819 10.257 16.101 1.00 59.44 95 LYS A N 1
ATOM 785 C CA . LYS A 1 95 ? -0.540 10.772 16.285 1.00 59.44 95 LYS A CA 1
ATOM 786 C C . LYS A 1 95 ? -1.345 9.800 17.131 1.00 59.44 95 LYS A C 1
ATOM 788 O O . LYS A 1 95 ? -2.189 10.302 17.896 1.00 59.44 95 LYS A O 1
#

Secondary structure (DSSP, 8-state):
-EEEEEE-SS--GGGHHHHHHHHHTTEEEEEEE--SS-SS---PPP-TTEEEEEGGG--HHHHHHHHHHH--SEEEE--TT-HHHHHHHHHHHT-